Protein AF-A0AAW7IVV3-F1 (afdb_monomer)

Solvent-accessible surface area (backbon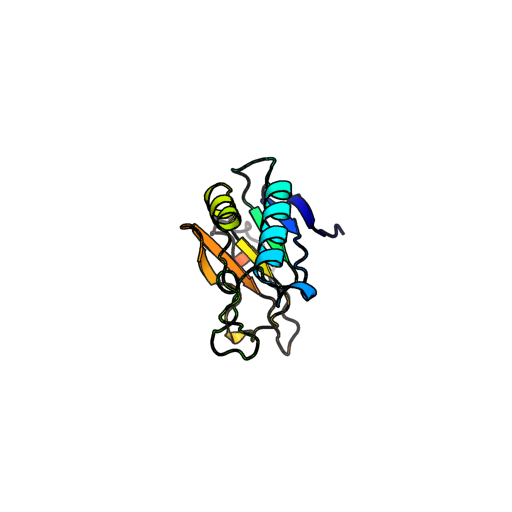e atoms only — not comparable to full-atom values): 9573 Å² total; per-residue (Å²): 138,87,83,53,73,71,36,64,49,74,56,97,75,31,34,40,33,19,42,74,62,64,70,90,30,67,90,40,57,68,61,43,47,51,51,52,35,54,53,50,51,65,65,47,72,84,55,45,75,48,42,24,36,42,35,27,51,48,59,87,26,54,80,60,43,83,72,50,86,85,40,93,86,50,59,89,80,48,52,87,78,53,64,68,45,42,50,48,48,57,66,27,36,55,44,32,40,39,24,35,81,68,52,39,56,58,89,75,54,74,60,47,79,34,82,55,59,93,35,76,26,41,32,33,48,37,60,42,60,104,55,96,75,82,83,75,70,73,82,77,52,79,89,69,79,72,74,73,77,77,79,79,77,82,81,86,129

Foldseek 3Di:
DDDADLEWDADPQAIEHEYEQDPVCQVVLVVRLVSVLVSLCVRQVPDQERQYEYEYADDQAPQQELDDPPDPPDDPVRHDDDVSVLVSVVRHNHAEYEYEDPQAAPVSDQWDWGQGSNDTHIHGYHHHDPDPDDDDCPVVDPPPDPPDPDDDDDDDD

Mean predicted aligned error: 10.11 Å

Organism: NCBI:txid1358

InterPro domains:
  IPR029052 Metallo-dependent phosphatase-like [SSF56300] (7-110)

Nearest PDB structures (foldseek):
  8ro2-assembly1_L1  TM=4.393E-01  e=4.502E-01  Homo sapiens
  5oq3-assembly1_A  TM=3.626E-01  e=2.867E+00  Clostridioides difficile

Secondary structure (DSSP, 8-state):
----SSEEEEETTEEEEEE---GGGTT-HHHHHHHHHHHHHHHHTT-SSS-EEEEESS-S-GGGS---TTSTT--TT-S---HHHHHHHHHS-EEEEEEEEEEEEGGG-S-EEEEETTEEEEEEEEEE-SS-----GGGGS-----PPPPP------

Radius of gyration: 18.1 Å; Cα contacts (8 Å, |Δi|>4): 243; chains: 1; bounding box: 34×60×49 Å

Structure (mmCIF, N/CA/C/O backbone):
data_AF-A0AAW7IVV3-F1
#
_entry.id   AF-A0AAW7IVV3-F1
#
loop_
_atom_site.group_PDB
_atom_site.id
_atom_site.type_symbol
_atom_site.label_atom_id
_atom_site.label_alt_id
_atom_site.label_comp_id
_atom_site.label_asym_id
_atom_site.label_entity_id
_atom_site.label_seq_id
_atom_site.pdbx_PDB_ins_code
_atom_site.Cartn_x
_atom_site.Cartn_y
_atom_site.Cartn_z
_atom_site.occupancy
_atom_site.B_iso_or_equiv
_atom_site.auth_seq_id
_atom_site.auth_comp_id
_atom_site.auth_asym_id
_atom_site.auth_atom_id
_atom_site.pdbx_PDB_model_num
ATOM 1 N N . MET A 1 1 ? -13.961 -18.011 1.990 1.00 60.16 1 MET A N 1
ATOM 2 C CA . MET A 1 1 ? -12.816 -17.259 1.427 1.00 60.16 1 MET A CA 1
ATOM 3 C C . MET A 1 1 ? -13.332 -15.911 0.943 1.00 60.16 1 MET A C 1
ATOM 5 O O . MET A 1 1 ? -14.248 -15.913 0.132 1.00 60.16 1 MET A O 1
ATOM 9 N N . LYS A 1 2 ? -12.825 -14.785 1.464 1.00 74.31 2 LYS A N 1
ATOM 10 C CA . LYS A 1 2 ? -13.2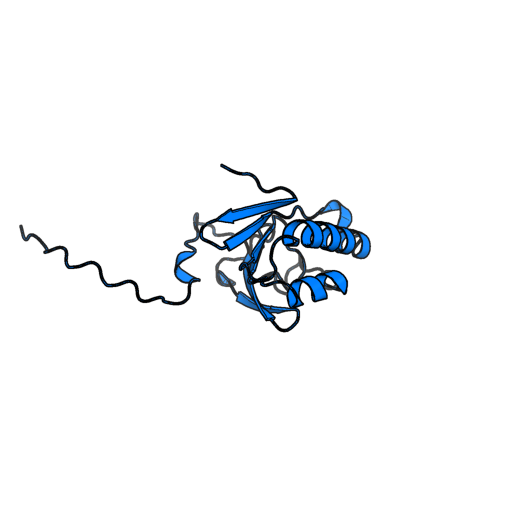13 -13.441 1.000 1.00 74.31 2 LYS A CA 1
ATOM 11 C C . LYS A 1 2 ? -12.124 -12.910 0.069 1.00 74.31 2 LYS A C 1
ATOM 13 O O . LYS A 1 2 ? -10.959 -12.893 0.4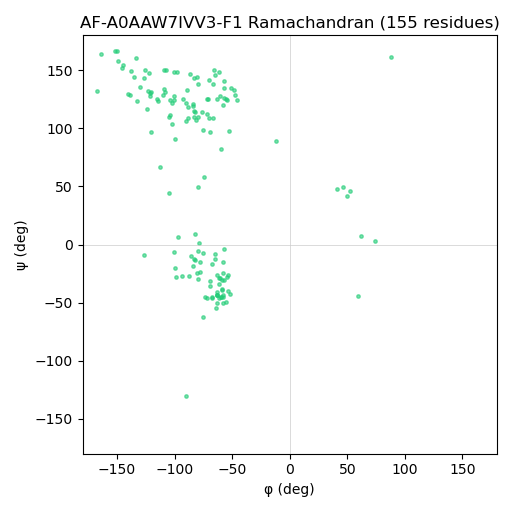53 1.00 74.31 2 LYS A O 1
ATOM 18 N N . ILE A 1 3 ? -12.495 -12.527 -1.148 1.00 77.06 3 ILE A N 1
ATOM 19 C CA . ILE A 1 3 ? -11.579 -11.917 -2.119 1.00 77.06 3 ILE A CA 1
ATOM 20 C C . ILE A 1 3 ? -11.677 -10.404 -1.940 1.00 77.06 3 ILE A C 1
ATOM 22 O O . ILE A 1 3 ? -12.775 -9.865 -1.996 1.00 77.06 3 ILE A O 1
ATOM 26 N N . LEU A 1 4 ? -10.551 -9.724 -1.720 1.00 82.38 4 LEU A N 1
ATOM 27 C CA . LEU A 1 4 ? -10.519 -8.268 -1.584 1.00 82.38 4 LEU A CA 1
ATOM 28 C C . LEU A 1 4 ? -10.011 -7.645 -2.890 1.00 82.38 4 LEU A C 1
ATOM 30 O O . LEU A 1 4 ? -8.814 -7.684 -3.172 1.00 82.38 4 LEU A O 1
ATOM 34 N N . ASN A 1 5 ? -10.920 -7.077 -3.683 1.00 89.12 5 ASN A N 1
ATOM 35 C CA . ASN A 1 5 ? -10.602 -6.340 -4.908 1.00 89.12 5 ASN A CA 1
ATOM 36 C C . ASN A 1 5 ? -11.127 -4.908 -4.784 1.00 89.12 5 ASN A C 1
ATOM 38 O O . ASN A 1 5 ? -12.308 -4.663 -5.011 1.00 89.12 5 ASN A O 1
ATOM 42 N N . ASN A 1 6 ? -10.249 -3.979 -4.401 1.00 93.69 6 ASN A N 1
ATOM 43 C CA . ASN A 1 6 ? -10.626 -2.626 -3.980 1.00 93.69 6 ASN A CA 1
ATOM 44 C C . ASN A 1 6 ? -11.700 -2.677 -2.882 1.00 93.69 6 ASN A C 1
ATOM 46 O O . ASN A 1 6 ? -12.707 -1.974 -2.920 1.00 93.69 6 ASN A O 1
ATOM 50 N N . GLU A 1 7 ? -11.479 -3.540 -1.894 1.00 94.88 7 GLU A N 1
ATOM 51 C CA . GLU A 1 7 ? -12.363 -3.740 -0.749 1.00 94.88 7 GLU A CA 1
ATOM 52 C C . GLU A 1 7 ? -11.563 -3.763 0.548 1.00 94.88 7 GLU A C 1
ATOM 54 O O . GLU A 1 7 ? -10.356 -4.014 0.558 1.00 94.88 7 GLU A O 1
ATOM 59 N N . SER A 1 8 ? -12.258 -3.534 1.659 1.00 94.88 8 SER A N 1
ATOM 60 C CA . SER A 1 8 ? -11.693 -3.637 2.997 1.00 94.88 8 SER A CA 1
ATOM 61 C C . SER A 1 8 ? -12.458 -4.635 3.854 1.00 94.88 8 SER A C 1
ATOM 63 O O . SER A 1 8 ? -13.680 -4.769 3.753 1.00 94.88 8 SER A O 1
ATOM 65 N N . VAL A 1 9 ? -11.747 -5.295 4.758 1.00 94.56 9 VAL A N 1
ATOM 66 C CA . VAL A 1 9 ? -12.336 -6.097 5.832 1.00 94.56 9 VAL A CA 1
ATOM 67 C C . VAL A 1 9 ? -11.610 -5.788 7.130 1.00 94.56 9 VAL A C 1
ATOM 69 O O . VAL A 1 9 ? -10.406 -5.545 7.116 1.00 94.56 9 VAL A O 1
ATOM 72 N N . ILE A 1 10 ? -12.339 -5.776 8.240 1.00 94.25 10 ILE A N 1
ATOM 73 C CA . ILE A 1 10 ? -11.742 -5.724 9.572 1.00 94.25 10 ILE A CA 1
ATOM 74 C C . ILE A 1 10 ? -11.771 -7.142 10.129 1.00 94.25 10 ILE A C 1
ATOM 76 O O . ILE A 1 10 ? -12.816 -7.792 10.105 1.00 94.25 10 ILE A O 1
ATOM 80 N N . TYR A 1 11 ? -10.623 -7.619 10.588 1.00 93.31 11 TYR A N 1
ATOM 81 C CA . TYR A 1 11 ? -10.464 -8.924 11.216 1.00 93.31 11 TYR A CA 1
ATOM 82 C C . TYR A 1 11 ? -9.519 -8.768 12.404 1.00 93.31 11 TYR A C 1
ATOM 84 O O . TYR A 1 11 ? -8.463 -8.160 12.247 1.00 93.31 11 TYR A O 1
ATOM 92 N N . GLU A 1 12 ? -9.922 -9.254 13.582 1.00 93.62 12 GLU A N 1
ATOM 93 C CA . GLU A 1 12 ? -9.137 -9.143 14.827 1.00 93.62 12 GLU A CA 1
ATOM 94 C C . GLU A 1 12 ? -8.651 -7.703 15.104 1.00 93.62 12 GLU A C 1
ATOM 96 O O . GLU A 1 12 ? -7.500 -7.453 15.449 1.00 93.62 12 GLU A O 1
ATOM 101 N N . GLY A 1 13 ? -9.520 -6.712 14.864 1.00 93.38 13 GLY A N 1
ATOM 102 C CA . GLY A 1 13 ? -9.203 -5.294 15.079 1.00 93.38 13 GLY A CA 1
ATOM 103 C C . GLY A 1 13 ? -8.263 -4.658 14.044 1.00 93.38 13 GLY A C 1
ATOM 104 O O . GLY A 1 13 ? -7.960 -3.473 14.164 1.00 93.38 13 GLY A O 1
ATOM 105 N N . VAL A 1 14 ? -7.839 -5.386 13.005 1.00 95.56 14 VAL A N 1
ATOM 106 C CA . VAL A 1 14 ? -6.982 -4.878 11.921 1.00 95.56 14 VAL A CA 1
ATOM 107 C C . VAL A 1 14 ? -7.788 -4.737 10.633 1.00 95.56 14 VAL A C 1
ATOM 109 O O . VAL A 1 14 ? -8.481 -5.661 10.204 1.00 95.56 14 VAL A O 1
ATOM 112 N N . ARG A 1 15 ? -7.683 -3.580 9.974 1.00 96.25 15 ARG A N 1
ATOM 113 C CA . ARG A 1 15 ? -8.249 -3.355 8.641 1.00 96.25 15 ARG A CA 1
ATOM 114 C C . ARG A 1 15 ? -7.281 -3.865 7.579 1.00 96.25 15 ARG A C 1
ATOM 116 O O . ARG A 1 15 ? -6.179 -3.349 7.429 1.00 96.25 15 ARG A O 1
ATOM 123 N N . TYR A 1 16 ? -7.732 -4.802 6.763 1.00 95.88 16 TYR A N 1
ATOM 124 C CA . TYR A 1 16 ? 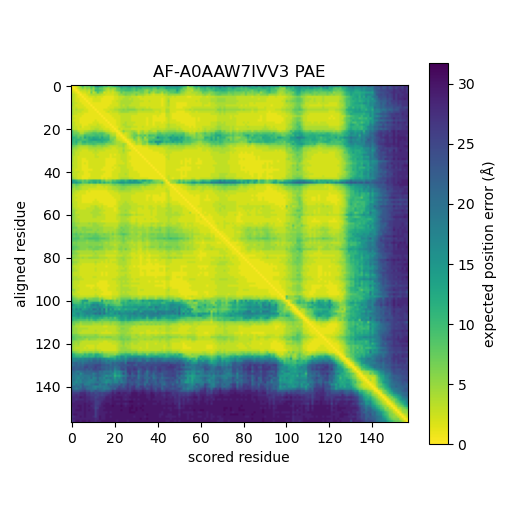-7.034 -5.235 5.559 1.00 95.88 16 TYR A CA 1
ATOM 125 C C . TYR A 1 16 ? -7.697 -4.598 4.347 1.00 95.88 16 TYR A C 1
ATOM 127 O O . TYR A 1 16 ? -8.892 -4.789 4.123 1.00 95.88 16 TYR A O 1
ATOM 135 N N . ILE A 1 17 ? -6.926 -3.839 3.573 1.00 96.94 17 ILE A N 1
ATOM 136 C CA . ILE A 1 17 ? -7.374 -3.230 2.319 1.00 96.94 17 ILE A CA 1
ATOM 137 C C . ILE A 1 17 ? -6.776 -4.027 1.168 1.00 96.94 17 ILE A C 1
ATOM 139 O O . ILE A 1 17 ? -5.570 -3.965 0.958 1.00 96.94 17 ILE A O 1
ATOM 143 N N . GLY A 1 18 ? -7.600 -4.746 0.409 1.00 95.56 18 GLY A N 1
ATOM 144 C CA . GLY A 1 18 ? -7.169 -5.333 -0.857 1.00 95.56 18 GLY A CA 1
ATOM 145 C C . GLY A 1 18 ? -7.241 -4.292 -1.961 1.00 95.56 18 GLY A C 1
ATOM 146 O O . GLY A 1 18 ? -8.336 -3.854 -2.307 1.00 95.56 18 GLY A O 1
ATOM 147 N N . LEU A 1 19 ? -6.096 -3.896 -2.509 1.00 94.50 19 LEU A N 1
ATOM 148 C CA . LEU A 1 19 ? -5.989 -2.881 -3.551 1.00 94.50 19 LEU A CA 1
ATOM 149 C C . LEU A 1 19 ? -5.479 -3.500 -4.856 1.00 94.50 19 LEU A C 1
ATOM 151 O O . LEU A 1 19 ? -4.388 -4.077 -4.916 1.00 94.50 19 LEU A O 1
ATOM 155 N N . THR A 1 20 ? -6.253 -3.338 -5.924 1.00 91.06 20 THR A N 1
ATOM 156 C CA . THR A 1 20 ? -5.884 -3.811 -7.259 1.00 91.06 20 THR A CA 1
ATOM 157 C C . THR A 1 20 ? -5.096 -2.732 -7.972 1.00 91.06 20 THR A C 1
ATOM 159 O O . THR A 1 20 ? -5.652 -1.720 -8.378 1.00 91.06 20 THR A O 1
ATOM 162 N N . ILE A 1 21 ? -3.794 -2.947 -8.146 1.00 88.69 21 ILE A N 1
ATOM 163 C CA . ILE A 1 21 ? -2.905 -2.013 -8.842 1.00 88.69 21 ILE A CA 1
ATOM 164 C C . ILE A 1 21 ? -3.005 -2.246 -10.359 1.00 88.69 21 ILE A C 1
ATOM 166 O O . ILE A 1 21 ? -2.600 -3.314 -10.830 1.00 88.69 21 ILE A O 1
ATOM 170 N N . PRO A 1 22 ? -3.503 -1.279 -11.156 1.00 81.31 22 PRO A N 1
ATOM 171 C CA . PRO A 1 22 ? -3.611 -1.437 -12.603 1.00 81.31 22 PRO A CA 1
ATOM 172 C C . PRO A 1 22 ? -2.225 -1.447 -13.264 1.00 81.31 22 PRO A C 1
ATOM 174 O O . PRO A 1 22 ? -1.658 -0.401 -13.579 1.00 81.31 22 PRO A O 1
ATOM 177 N N . VAL A 1 23 ? -1.678 -2.639 -13.522 1.00 71.62 23 VAL A N 1
ATOM 178 C CA . VAL A 1 23 ? -0.347 -2.806 -14.145 1.00 71.62 23 VAL A CA 1
ATOM 179 C C . VAL A 1 23 ? -0.276 -2.137 -15.528 1.00 71.62 23 VAL A C 1
ATOM 181 O O . VAL A 1 23 ? 0.756 -1.587 -15.910 1.00 71.62 23 VAL A O 1
ATOM 184 N N . ALA A 1 24 ? -1.402 -2.082 -16.248 1.00 70.12 24 ALA A N 1
ATOM 185 C CA . ALA A 1 24 ? -1.525 -1.370 -17.522 1.00 70.12 24 ALA A CA 1
ATOM 186 C C . ALA A 1 24 ? -1.175 0.131 -17.423 1.00 70.12 24 ALA A C 1
ATOM 188 O O . ALA A 1 24 ? -0.767 0.742 -18.412 1.00 70.12 24 ALA A O 1
ATOM 189 N N . LEU A 1 25 ? -1.289 0.727 -16.231 1.00 67.00 25 LEU A N 1
ATOM 190 C CA . LEU A 1 25 ? -0.999 2.137 -15.975 1.00 67.00 25 LEU A CA 1
ATOM 191 C C . LEU A 1 25 ? 0.409 2.378 -15.414 1.00 67.00 25 LEU A C 1
ATOM 193 O O . LEU A 1 25 ? 0.741 3.517 -15.108 1.00 67.00 25 LEU A O 1
ATOM 197 N N . VAL A 1 26 ? 1.286 1.372 -15.325 1.00 67.69 26 VAL A N 1
ATOM 198 C CA . VAL A 1 26 ? 2.650 1.555 -14.776 1.00 67.69 26 VAL A CA 1
ATOM 199 C C . VAL A 1 26 ? 3.474 2.571 -15.584 1.00 67.69 26 VAL A C 1
ATOM 201 O O . VAL A 1 26 ? 4.302 3.286 -15.022 1.00 67.69 26 VAL A O 1
ATOM 204 N N . LYS A 1 27 ? 3.202 2.710 -16.891 1.00 71.81 27 LYS A N 1
ATOM 205 C CA . LYS A 1 27 ? 3.802 3.755 -17.748 1.00 71.81 27 LYS A CA 1
ATOM 206 C C . LYS A 1 27 ? 3.160 5.142 -17.562 1.00 71.81 27 LYS A C 1
ATOM 208 O O . LYS A 1 27 ? 3.736 6.142 -17.975 1.00 71.81 27 LYS A O 1
ATOM 213 N N . ARG A 1 28 ? 1.985 5.205 -16.932 1.00 81.62 28 ARG A N 1
ATOM 214 C CA . ARG A 1 28 ? 1.158 6.391 -16.659 1.00 81.62 28 ARG A CA 1
ATOM 215 C C . ARG A 1 28 ? 1.121 6.658 -15.151 1.00 81.62 28 ARG A C 1
ATOM 217 O O . ARG A 1 28 ? 0.116 6.477 -14.466 1.00 81.62 28 ARG A O 1
ATOM 224 N N . LYS A 1 29 ? 2.289 7.029 -14.616 1.00 84.50 29 LYS A N 1
ATOM 225 C CA . LYS A 1 29 ? 2.543 7.148 -13.170 1.00 84.50 29 LYS A CA 1
ATOM 226 C C . LYS A 1 29 ? 1.509 8.018 -12.448 1.00 84.50 29 LYS A C 1
ATOM 228 O O . LYS A 1 29 ? 1.095 7.674 -11.343 1.00 84.50 29 LYS A O 1
ATOM 233 N N . LYS A 1 30 ? 1.130 9.156 -13.035 1.00 88.88 30 LYS A N 1
ATOM 234 C CA . LYS A 1 30 ? 0.221 10.120 -12.401 1.00 88.88 30 LYS A CA 1
ATOM 235 C C . LYS A 1 30 ? -1.179 9.527 -12.262 1.00 88.88 30 LYS A C 1
ATOM 237 O O . LYS A 1 30 ? -1.761 9.581 -11.188 1.00 88.88 30 LYS A O 1
ATOM 242 N N . GLU A 1 31 ? -1.678 8.912 -13.324 1.00 90.62 31 GLU A N 1
ATOM 243 C CA . GLU A 1 31 ? -2.984 8.265 -13.394 1.00 90.62 31 GLU A CA 1
ATOM 244 C C . GLU A 1 31 ? -3.071 7.094 -12.414 1.00 90.62 31 GLU A C 1
ATOM 246 O O . GLU A 1 31 ? -4.044 6.979 -11.672 1.00 90.62 31 GLU A O 1
ATOM 251 N N . LEU A 1 32 ? -2.019 6.276 -12.352 1.00 91.25 32 LEU A N 1
ATOM 252 C CA . LEU A 1 32 ? -1.926 5.172 -11.403 1.00 91.25 32 LEU A CA 1
ATOM 253 C C . LEU A 1 32 ? -1.964 5.660 -9.948 1.00 91.25 32 LEU A C 1
ATOM 255 O O . LEU A 1 32 ? -2.707 5.122 -9.132 1.00 91.25 32 LEU A O 1
ATOM 259 N N . GLN A 1 33 ? -1.197 6.699 -9.612 1.00 94.50 33 GLN A N 1
ATOM 260 C CA . GLN A 1 33 ? -1.205 7.240 -8.252 1.00 94.50 33 GLN A CA 1
ATOM 261 C C . GLN A 1 33 ? -2.520 7.944 -7.910 1.00 94.50 33 GLN A C 1
ATOM 263 O O . GLN A 1 33 ? -2.995 7.809 -6.786 1.00 94.50 33 GLN A O 1
ATOM 268 N N . ASN A 1 34 ? -3.150 8.624 -8.869 1.00 95.12 34 ASN A N 1
ATOM 269 C CA . ASN A 1 34 ? -4.487 9.183 -8.677 1.00 95.12 34 ASN A CA 1
ATOM 270 C C . ASN A 1 34 ? -5.504 8.078 -8.357 1.00 95.12 34 ASN A C 1
ATOM 272 O O . ASN A 1 34 ? -6.271 8.218 -7.409 1.00 95.12 34 ASN A O 1
ATOM 276 N N . PHE A 1 35 ? -5.473 6.968 -9.102 1.00 94.00 35 PHE A N 1
ATOM 277 C CA . PHE A 1 35 ? -6.322 5.806 -8.836 1.00 94.00 35 PHE A CA 1
ATOM 278 C C . PHE A 1 35 ? -6.100 5.262 -7.417 1.00 94.00 35 PHE A C 1
ATOM 280 O O . PHE A 1 35 ? -7.051 5.137 -6.648 1.00 94.00 35 PHE A O 1
ATOM 287 N N . ILE A 1 36 ? -4.839 5.026 -7.034 1.00 95.69 36 ILE A N 1
ATOM 288 C CA . ILE A 1 36 ? -4.488 4.545 -5.689 1.00 95.69 36 ILE A CA 1
ATOM 289 C C . ILE A 1 36 ? -4.998 5.509 -4.610 1.00 95.69 36 ILE A C 1
ATOM 291 O O . ILE A 1 36 ? -5.547 5.065 -3.605 1.00 95.69 36 ILE A O 1
ATOM 295 N N . ALA A 1 37 ? -4.840 6.821 -4.806 1.00 96.38 37 ALA A N 1
ATOM 296 C CA . ALA A 1 37 ? -5.282 7.828 -3.846 1.00 96.38 37 ALA A CA 1
ATOM 297 C C . ALA A 1 37 ? -6.806 7.825 -3.655 1.00 96.38 37 ALA A C 1
ATOM 299 O O . ALA A 1 37 ? -7.277 7.908 -2.520 1.00 96.38 37 ALA A O 1
ATOM 300 N N . ILE A 1 38 ? -7.565 7.722 -4.750 1.00 95.94 38 ILE A N 1
ATOM 301 C CA . ILE A 1 38 ? -9.033 7.679 -4.725 1.00 95.94 38 ILE A CA 1
ATOM 302 C C . ILE A 1 38 ? -9.511 6.431 -3.979 1.00 95.94 38 ILE A C 1
ATOM 304 O O . ILE A 1 38 ? -10.308 6.545 -3.044 1.00 95.94 38 ILE A O 1
ATOM 308 N N . GLU A 1 39 ? -8.984 5.259 -4.338 1.00 96.56 39 GLU A N 1
ATOM 309 C CA . GLU A 1 39 ? -9.404 3.998 -3.723 1.00 96.56 39 GLU A CA 1
ATOM 310 C C . GLU A 1 39 ? -8.991 3.901 -2.255 1.00 96.56 39 GLU A C 1
ATOM 312 O O . GLU A 1 39 ? -9.822 3.570 -1.410 1.00 96.56 39 GLU A O 1
ATOM 317 N N . LEU A 1 40 ? -7.748 4.260 -1.910 1.00 96.69 40 LEU A N 1
ATOM 318 C CA . LEU A 1 40 ? -7.319 4.271 -0.509 1.00 96.69 40 LEU A CA 1
ATOM 319 C C . LEU A 1 40 ? -8.177 5.221 0.324 1.00 96.69 40 LEU A C 1
ATOM 321 O O . LEU A 1 40 ? -8.634 4.831 1.395 1.00 96.69 40 LEU A O 1
ATOM 325 N N . LYS A 1 41 ? -8.452 6.436 -0.168 1.00 96.50 41 LYS A N 1
ATOM 326 C CA . LYS A 1 41 ? -9.306 7.392 0.549 1.00 96.50 41 LYS A CA 1
ATOM 327 C C . LYS A 1 41 ? -10.694 6.810 0.816 1.00 96.50 41 LYS A C 1
ATOM 329 O O . LYS A 1 41 ? -11.191 6.935 1.932 1.00 96.50 41 LYS A O 1
ATOM 334 N N . ARG A 1 42 ? -11.306 6.166 -0.184 1.00 96.00 42 ARG A N 1
ATOM 335 C CA . ARG A 1 42 ? -12.626 5.532 -0.054 1.00 96.00 42 ARG A CA 1
ATOM 336 C C . ARG A 1 42 ? -12.613 4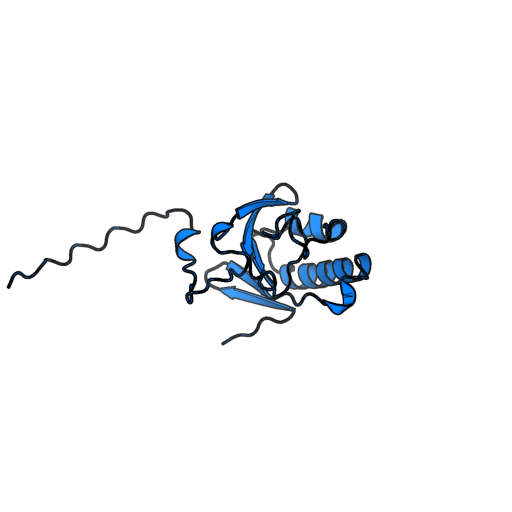.393 0.969 1.00 96.00 42 ARG A C 1
ATOM 338 O O . ARG A 1 42 ? -13.528 4.296 1.779 1.00 96.00 42 ARG A O 1
ATOM 345 N N . LEU A 1 43 ? -11.579 3.555 0.945 1.00 95.88 43 LEU A N 1
ATOM 346 C CA . LEU A 1 43 ? -11.468 2.352 1.780 1.00 95.88 43 LEU A CA 1
ATOM 347 C C . LEU A 1 43 ? -11.057 2.649 3.230 1.00 95.88 43 LEU A C 1
ATOM 349 O O . LEU A 1 43 ? -11.359 1.874 4.134 1.00 95.88 43 LEU A O 1
ATOM 353 N N . LEU A 1 44 ? -10.394 3.780 3.467 1.00 95.12 44 LEU A N 1
ATOM 354 C CA . LEU A 1 44 ? -9.979 4.226 4.798 1.00 95.12 44 LEU A CA 1
ATOM 355 C C . LEU A 1 44 ? -11.078 4.982 5.565 1.00 95.12 44 LEU A C 1
ATOM 357 O O . LEU A 1 44 ? -10.990 5.087 6.787 1.00 95.12 44 LEU A O 1
ATOM 361 N N . ALA A 1 45 ? -12.102 5.489 4.868 1.00 76.62 45 ALA A N 1
ATOM 362 C CA . ALA A 1 45 ? -13.019 6.557 5.292 1.00 76.62 45 ALA A CA 1
ATOM 363 C C . ALA A 1 45 ? -13.805 6.354 6.607 1.00 76.62 45 ALA A C 1
ATOM 365 O O . ALA A 1 45 ? -14.524 7.259 7.018 1.00 76.62 45 ALA A O 1
ATOM 366 N N . GLN A 1 46 ? -13.693 5.202 7.266 1.00 74.50 46 GLN A N 1
ATOM 367 C CA . GLN A 1 46 ? -14.524 4.845 8.416 1.00 74.50 46 GLN A CA 1
ATOM 368 C C . GLN A 1 46 ? -13.853 5.076 9.774 1.00 74.50 46 GLN A C 1
ATOM 370 O O . GLN A 1 46 ? -14.553 5.314 10.748 1.00 74.50 46 GLN A O 1
ATOM 375 N N . ASP A 1 47 ? -12.520 5.018 9.856 1.00 90.06 47 ASP A N 1
ATOM 376 C CA . ASP A 1 47 ? -11.793 5.219 11.119 1.00 90.06 47 ASP A CA 1
ATOM 377 C C . ASP A 1 47 ? -10.296 5.400 10.839 1.00 90.06 47 ASP A C 1
ATOM 379 O O . ASP A 1 47 ? -9.710 4.607 10.090 1.00 90.06 47 ASP A O 1
ATOM 383 N N . LYS A 1 48 ? -9.692 6.432 11.435 1.00 95.06 48 LYS A N 1
ATOM 384 C CA . LYS A 1 48 ? -8.261 6.744 11.331 1.00 95.06 48 LYS A CA 1
ATOM 385 C C . LYS A 1 48 ? -7.390 5.905 12.261 1.00 95.06 48 LYS A C 1
ATOM 387 O O . LYS A 1 48 ? -6.209 5.739 11.963 1.00 95.06 48 LYS A O 1
ATOM 392 N N . GLN A 1 49 ? -7.939 5.395 13.360 1.00 95.69 49 GLN A N 1
ATOM 393 C CA . GLN A 1 49 ? -7.171 4.730 14.412 1.00 95.69 49 GLN A CA 1
ATOM 394 C C . GLN A 1 49 ? -6.972 3.237 14.159 1.00 95.69 49 GLN A C 1
ATOM 396 O O . GLN A 1 49 ? -5.964 2.685 14.601 1.00 95.69 49 GLN A O 1
ATOM 401 N N . ILE A 1 50 ? -7.881 2.593 13.417 1.00 96.75 50 ILE A N 1
ATOM 402 C CA . ILE A 1 50 ? -7.791 1.157 13.130 1.00 96.75 50 ILE A CA 1
ATOM 403 C C . ILE A 1 50 ? -6.462 0.847 12.420 1.00 96.75 50 ILE A C 1
ATOM 405 O O . ILE A 1 50 ? -6.230 1.368 11.318 1.00 96.75 50 ILE A O 1
ATOM 409 N N . PRO A 1 51 ? -5.605 -0.017 13.003 1.00 96.94 51 PRO A N 1
ATOM 410 C CA . PRO A 1 51 ? -4.390 -0.472 12.348 1.00 96.94 51 PRO A CA 1
ATOM 411 C C . PRO A 1 51 ? -4.724 -1.061 10.980 1.00 96.94 51 PRO A C 1
ATOM 413 O O . PRO A 1 51 ? -5.577 -1.938 10.860 1.00 96.94 51 PRO A O 1
ATOM 416 N N . THR A 1 52 ? -4.092 -0.542 9.935 1.00 97.44 52 THR A N 1
ATOM 417 C CA . THR A 1 52 ? -4.439 -0.849 8.550 1.00 97.44 52 THR A CA 1
ATOM 418 C C . THR A 1 52 ? -3.253 -1.452 7.804 1.00 97.44 52 THR A C 1
ATOM 420 O O . THR A 1 52 ? -2.156 -0.893 7.799 1.00 97.44 52 THR A O 1
ATOM 423 N N . VAL A 1 53 ? -3.489 -2.569 7.120 1.00 96.94 53 VAL A N 1
ATOM 424 C CA . VAL A 1 53 ? -2.531 -3.232 6.231 1.00 96.94 53 VAL A CA 1
ATOM 425 C C . VAL A 1 53 ? -3.058 -3.181 4.802 1.00 96.94 53 VAL A C 1
ATOM 427 O O . VAL A 1 53 ? -4.172 -3.629 4.523 1.00 96.94 53 VAL A O 1
ATOM 430 N N . VAL A 1 54 ? -2.254 -2.650 3.881 1.00 96.94 54 VAL A N 1
ATOM 431 C CA . VAL A 1 54 ? -2.593 -2.648 2.451 1.00 96.94 54 VAL A CA 1
ATOM 432 C C . VAL A 1 54 ? -2.055 -3.918 1.803 1.00 96.94 54 VAL A C 1
ATOM 434 O O . VAL A 1 54 ? -0.855 -4.179 1.819 1.00 96.94 54 VAL A O 1
ATOM 437 N N . VAL A 1 55 ? -2.942 -4.703 1.210 1.00 94.81 55 VAL A N 1
ATOM 438 C CA . VAL A 1 55 ? -2.647 -5.957 0.519 1.00 94.81 55 VAL A CA 1
ATOM 439 C C . VAL A 1 55 ? -2.849 -5.745 -0.976 1.00 94.81 55 VAL A C 1
ATOM 441 O O . VAL A 1 55 ? -3.884 -5.248 -1.407 1.00 94.81 55 VAL A O 1
ATOM 444 N N . SER A 1 56 ? -1.865 -6.102 -1.793 1.00 92.06 56 SER A N 1
ATOM 445 C CA . SER A 1 56 ? -1.934 -5.920 -3.250 1.00 92.06 56 SER A CA 1
ATOM 446 C C . SER A 1 56 ? -1.144 -7.006 -3.971 1.00 92.06 56 SER A C 1
ATOM 448 O O . SER A 1 56 ? -0.254 -7.618 -3.392 1.00 92.06 56 SER A O 1
ATOM 450 N N . HIS A 1 57 ? -1.443 -7.284 -5.240 1.00 87.81 57 HIS A N 1
ATOM 451 C CA . HIS A 1 57 ? -0.578 -8.189 -6.002 1.00 87.81 57 HIS A CA 1
ATOM 452 C C . HIS A 1 57 ? 0.722 -7.482 -6.405 1.00 87.81 57 HIS A C 1
ATOM 454 O O . HIS A 1 57 ? 1.798 -7.880 -5.968 1.00 87.81 57 HIS A O 1
ATOM 460 N N . ALA A 1 58 ? 0.625 -6.415 -7.201 1.00 86.56 58 ALA A N 1
ATOM 461 C CA . ALA A 1 58 ? 1.769 -5.573 -7.531 1.00 86.56 58 ALA A CA 1
ATOM 462 C C . ALA A 1 58 ? 2.008 -4.536 -6.420 1.00 86.56 58 ALA A C 1
ATOM 464 O O . ALA A 1 58 ? 1.040 -4.017 -5.870 1.00 86.56 58 ALA A O 1
ATOM 465 N N . PRO A 1 59 ? 3.266 -4.205 -6.090 1.00 88.69 59 PRO A N 1
ATOM 466 C CA . PRO A 1 59 ? 3.553 -3.216 -5.062 1.00 88.69 59 PRO A CA 1
ATOM 467 C C . PRO A 1 59 ? 3.091 -1.813 -5.446 1.00 88.69 59 PRO A C 1
ATOM 469 O O . PRO A 1 59 ? 3.103 -1.415 -6.615 1.00 88.69 59 PRO A O 1
ATOM 472 N N . LEU A 1 60 ? 2.744 -1.041 -4.415 1.00 90.56 60 LEU A N 1
ATOM 473 C CA . LEU A 1 60 ? 2.267 0.328 -4.563 1.00 90.56 60 LEU A CA 1
ATOM 474 C C . LEU A 1 60 ? 3.361 1.224 -5.147 1.00 90.56 60 LEU A C 1
ATOM 476 O O . LEU A 1 60 ? 3.140 1.856 -6.171 1.00 90.56 60 LEU A O 1
ATOM 480 N N . PHE A 1 61 ? 4.539 1.254 -4.512 1.00 91.31 61 PHE A N 1
ATOM 481 C CA . PHE A 1 61 ? 5.693 2.072 -4.906 1.00 91.31 61 PHE A CA 1
ATOM 482 C C . PHE A 1 61 ? 6.996 1.377 -4.504 1.00 91.31 61 PHE A C 1
ATOM 484 O O . PHE A 1 61 ? 6.993 0.477 -3.662 1.00 91.31 61 PHE A O 1
ATOM 491 N N . ASN A 1 62 ? 8.128 1.841 -5.032 1.00 90.38 62 ASN A N 1
ATOM 492 C CA . ASN A 1 62 ? 9.442 1.318 -4.654 1.00 90.38 62 ASN A CA 1
ATOM 493 C C . ASN A 1 62 ? 9.737 1.454 -3.155 1.00 90.38 62 ASN A C 1
ATOM 495 O O . ASN A 1 62 ? 10.347 0.555 -2.574 1.00 90.38 62 ASN A O 1
ATOM 499 N N . GLU A 1 63 ? 9.317 2.560 -2.536 1.00 93.38 63 GLU A N 1
ATOM 500 C CA . GLU A 1 63 ? 9.505 2.836 -1.107 1.00 93.38 63 GLU A CA 1
ATOM 501 C C . GLU A 1 63 ? 8.811 1.787 -0.231 1.00 93.38 63 GLU A C 1
ATOM 503 O O . GLU A 1 63 ? 9.344 1.397 0.805 1.00 93.38 63 GLU A O 1
ATOM 508 N N . LEU A 1 64 ? 7.667 1.282 -0.697 1.00 92.94 64 LEU A N 1
ATOM 509 C CA . LEU A 1 64 ? 6.862 0.244 -0.059 1.00 92.94 64 LEU A CA 1
ATOM 510 C C . LEU A 1 64 ? 7.035 -1.092 -0.788 1.00 92.94 64 LEU A C 1
ATOM 512 O O . LEU A 1 64 ? 6.062 -1.758 -1.110 1.00 92.94 64 LEU A O 1
ATOM 516 N N . SER A 1 65 ? 8.270 -1.458 -1.129 1.00 88.75 65 SER A N 1
ATOM 517 C CA . SER A 1 65 ? 8.579 -2.759 -1.729 1.00 88.75 65 SER A CA 1
ATOM 518 C C . SER A 1 65 ? 9.939 -3.252 -1.260 1.00 88.75 65 SER A C 1
ATOM 520 O O . SER A 1 65 ? 10.826 -2.446 -0.985 1.00 88.75 65 SER A O 1
ATOM 522 N N . MET A 1 66 ? 10.156 -4.564 -1.213 1.00 87.75 66 MET A N 1
ATOM 523 C CA . MET A 1 66 ? 11.468 -5.160 -0.911 1.00 87.75 66 MET A CA 1
ATOM 524 C C . MET A 1 66 ? 12.401 -5.238 -2.131 1.00 87.75 66 MET A C 1
ATOM 526 O O . MET A 1 66 ? 13.452 -5.868 -2.063 1.00 87.75 66 MET A O 1
ATOM 530 N N . LEU A 1 67 ? 12.039 -4.611 -3.255 1.00 83.00 67 LEU A N 1
ATOM 531 C CA . LEU A 1 67 ? 12.813 -4.713 -4.486 1.00 83.00 67 LEU A CA 1
ATOM 532 C C . LEU A 1 67 ? 14.141 -3.956 -4.368 1.00 83.00 67 LEU A C 1
ATOM 534 O O . LEU A 1 67 ? 14.172 -2.761 -4.070 1.00 83.00 67 LEU A O 1
ATOM 538 N N . SER A 1 68 ? 15.245 -4.651 -4.637 1.00 83.81 68 SER A N 1
ATOM 539 C CA . SER A 1 68 ? 16.571 -4.034 -4.678 1.00 83.81 68 SER A CA 1
ATOM 540 C C . SER A 1 68 ? 16.679 -3.053 -5.853 1.00 83.81 68 SER A C 1
ATOM 542 O O . SER A 1 68 ? 16.300 -3.421 -6.966 1.00 83.81 68 SER A O 1
ATOM 544 N N . PRO A 1 69 ? 17.295 -1.867 -5.673 1.00 86.00 69 PRO A N 1
ATOM 545 C CA . PRO A 1 69 ? 17.623 -0.960 -6.776 1.00 86.00 69 PRO A CA 1
ATOM 546 C C . PRO A 1 69 ? 18.516 -1.567 -7.870 1.00 86.00 69 PRO A C 1
ATOM 548 O O . PRO A 1 69 ? 18.631 -0.984 -8.944 1.00 86.00 69 PRO A O 1
ATOM 551 N N . LYS A 1 70 ? 19.165 -2.710 -7.596 1.00 85.94 70 LYS A N 1
ATOM 552 C CA . LYS A 1 70 ? 19.970 -3.473 -8.565 1.00 85.94 70 LYS A CA 1
ATOM 553 C C . LYS A 1 70 ? 19.139 -4.451 -9.412 1.00 85.94 70 LYS A C 1
ATOM 555 O O . LYS A 1 70 ? 19.678 -5.040 -10.340 1.00 85.94 70 LYS A O 1
ATOM 560 N N . SER A 1 71 ? 17.864 -4.667 -9.079 1.00 82.12 71 SER A N 1
ATOM 561 C CA . SER A 1 71 ? 16.982 -5.571 -9.824 1.00 82.12 71 SER A CA 1
ATOM 562 C C . SER A 1 71 ? 16.634 -4.999 -11.199 1.00 82.12 71 SER A C 1
ATOM 564 O O . SER A 1 71 ? 16.362 -3.806 -11.322 1.00 82.12 71 SER A O 1
ATOM 566 N N . SER A 1 72 ? 16.563 -5.855 -12.220 1.00 80.31 72 SER A N 1
ATOM 567 C CA . SER A 1 72 ? 16.090 -5.483 -13.562 1.00 80.31 72 SER A CA 1
ATOM 568 C C . SER A 1 72 ? 14.629 -5.025 -13.569 1.00 80.31 72 SER A C 1
ATOM 570 O O . SER A 1 72 ? 14.247 -4.202 -14.397 1.00 80.31 72 SER A O 1
ATOM 572 N N . SER A 1 73 ? 13.825 -5.494 -12.611 1.00 78.56 73 SER A N 1
ATOM 573 C CA . SER A 1 73 ? 12.430 -5.071 -12.439 1.00 78.56 73 SER A CA 1
ATOM 574 C C . SER A 1 73 ? 12.295 -3.724 -11.713 1.00 78.56 73 SER A C 1
ATOM 576 O O . SER A 1 73 ? 11.183 -3.218 -11.566 1.00 78.56 73 SER A O 1
ATOM 578 N N . TYR A 1 74 ? 13.393 -3.132 -11.220 1.00 82.75 74 TYR A N 1
ATOM 579 C CA . TYR A 1 74 ? 13.345 -1.888 -10.451 1.00 82.75 74 TYR A CA 1
ATOM 580 C C . TYR A 1 74 ? 13.246 -0.666 -11.367 1.00 82.75 74 TYR A C 1
ATOM 582 O O . TYR A 1 74 ? 14.222 -0.222 -11.974 1.00 82.75 74 TYR A O 1
ATOM 590 N N . ASN A 1 75 ? 12.069 -0.045 -11.410 1.00 84.00 75 ASN A N 1
ATOM 591 C CA . ASN A 1 75 ? 11.877 1.217 -12.115 1.00 84.00 75 ASN A CA 1
ATOM 592 C C . ASN A 1 75 ? 12.134 2.405 -11.178 1.00 84.00 75 ASN A C 1
ATOM 594 O O . ASN A 1 75 ? 11.274 2.750 -10.373 1.00 84.00 75 ASN A O 1
ATOM 598 N N . LYS A 1 76 ? 13.263 3.109 -11.333 1.00 86.19 76 LYS A N 1
ATOM 599 C CA . LYS A 1 76 ? 13.638 4.277 -10.499 1.00 86.19 76 LYS A CA 1
ATOM 600 C C . LYS A 1 76 ? 12.576 5.383 -10.432 1.00 86.19 76 LYS A C 1
ATOM 602 O O . LYS A 1 76 ? 12.542 6.121 -9.447 1.00 86.19 76 LYS A O 1
ATOM 607 N N . SER A 1 77 ? 11.721 5.507 -11.450 1.00 85.12 77 SER A N 1
ATOM 608 C CA . SER A 1 77 ? 10.661 6.522 -11.491 1.00 85.12 77 SER A CA 1
ATOM 609 C C . SER A 1 77 ? 9.396 6.122 -10.722 1.00 85.12 77 SER A C 1
ATOM 611 O O . SER A 1 77 ? 8.581 6.998 -10.414 1.00 85.12 77 SER A O 1
ATOM 613 N N . TYR A 1 78 ? 9.251 4.847 -10.338 1.00 87.31 78 TYR A N 1
ATOM 614 C CA . TYR A 1 78 ? 8.095 4.287 -9.625 1.00 87.31 78 TYR A CA 1
ATOM 615 C C . TYR A 1 78 ? 8.111 4.589 -8.113 1.00 87.31 78 TYR A C 1
ATOM 617 O O . TYR A 1 78 ? 7.980 3.720 -7.257 1.00 87.31 78 TYR A O 1
ATOM 625 N N . LYS A 1 79 ? 8.317 5.868 -7.797 1.00 91.56 79 LYS A N 1
ATOM 626 C CA . LYS A 1 79 ? 8.297 6.446 -6.449 1.00 91.56 79 LYS A CA 1
ATOM 627 C C . LYS A 1 79 ? 6.975 7.142 -6.161 1.00 91.56 79 LYS A C 1
ATOM 629 O O . LYS A 1 79 ? 6.400 7.727 -7.090 1.00 91.56 79 LYS A O 1
ATOM 634 N N . CYS A 1 80 ? 6.522 7.159 -4.913 1.00 94.31 80 CYS A N 1
ATOM 635 C CA . CYS A 1 80 ? 5.347 7.949 -4.541 1.00 94.31 80 CYS A CA 1
ATOM 636 C C . CYS A 1 80 ? 5.634 9.446 -4.752 1.00 94.31 80 CYS A C 1
ATOM 638 O O . CYS A 1 80 ? 6.619 9.979 -4.251 1.00 94.31 80 CYS A O 1
ATOM 640 N N . ALA A 1 81 ? 4.793 10.124 -5.529 1.00 93.19 81 ALA A N 1
ATOM 641 C CA . ALA A 1 81 ? 4.865 11.571 -5.750 1.00 93.19 81 ALA A CA 1
ATOM 642 C C . ALA A 1 81 ? 3.526 12.271 -5.461 1.00 93.19 81 ALA A C 1
ATOM 644 O O . ALA A 1 81 ? 3.445 13.499 -5.453 1.00 93.19 81 ALA A O 1
ATOM 645 N N . HIS A 1 82 ? 2.462 11.501 -5.235 1.00 95.94 82 HIS A N 1
ATOM 646 C CA . HIS A 1 82 ? 1.124 12.017 -5.019 1.00 95.94 82 HIS A CA 1
ATOM 647 C C . HIS A 1 82 ? 0.928 12.431 -3.559 1.00 95.94 82 HIS A C 1
ATOM 649 O O . HIS A 1 82 ? 0.805 11.588 -2.669 1.00 95.94 82 HIS A O 1
ATOM 655 N N . ARG A 1 83 ? 0.833 13.745 -3.317 1.00 95.12 83 ARG A N 1
ATOM 656 C CA . ARG A 1 83 ? 0.670 14.321 -1.969 1.00 95.12 83 ARG A CA 1
ATOM 657 C C . ARG A 1 83 ? -0.514 13.737 -1.206 1.00 95.12 83 ARG A C 1
ATOM 659 O O . ARG A 1 83 ? -0.369 13.423 -0.039 1.00 95.12 83 ARG A O 1
ATOM 666 N N . GLY A 1 84 ? -1.642 13.498 -1.878 1.00 96.19 84 GLY A N 1
ATOM 667 C CA . GLY A 1 84 ? -2.805 12.887 -1.231 1.00 96.19 84 GLY A CA 1
ATOM 668 C C . GLY A 1 84 ? -2.540 11.478 -0.690 1.00 96.19 84 GLY A C 1
ATOM 669 O O . GLY A 1 84 ? -3.140 11.105 0.303 1.00 96.19 84 GLY A O 1
ATOM 670 N N . ILE A 1 85 ? -1.620 10.708 -1.287 1.00 97.12 85 ILE A N 1
ATOM 671 C CA . ILE A 1 85 ? -1.262 9.383 -0.758 1.00 97.12 85 ILE A CA 1
ATOM 672 C C . ILE A 1 85 ? -0.413 9.556 0.496 1.00 97.12 85 ILE A C 1
ATOM 674 O O . ILE A 1 85 ? -0.690 8.918 1.501 1.00 97.12 85 ILE A O 1
ATOM 678 N N . LEU A 1 86 ? 0.579 10.450 0.453 1.00 96.94 86 LEU A N 1
ATOM 679 C CA . LEU A 1 86 ? 1.403 10.780 1.618 1.00 96.94 86 LEU A CA 1
ATOM 680 C C . LEU A 1 86 ? 0.524 11.227 2.799 1.00 96.94 86 LEU A C 1
ATOM 682 O O . LEU A 1 86 ? 0.587 10.627 3.867 1.00 96.94 86 LEU A O 1
ATOM 686 N N . SER A 1 87 ? -0.405 12.159 2.568 1.00 96.00 87 SER A N 1
ATOM 687 C CA . SER A 1 87 ? -1.351 12.606 3.598 1.00 96.00 87 SER A CA 1
ATOM 688 C C . SER A 1 87 ? -2.218 11.470 4.147 1.00 96.00 87 SER A C 1
ATOM 690 O O . SER A 1 87 ? -2.425 11.405 5.348 1.00 96.00 87 SER A O 1
ATOM 692 N N . LEU A 1 88 ? -2.681 10.526 3.317 1.00 96.56 88 LEU A N 1
ATOM 693 C CA . LEU A 1 88 ? -3.426 9.362 3.821 1.00 96.56 88 LEU A CA 1
ATOM 694 C C . LEU A 1 88 ? -2.569 8.482 4.741 1.00 96.56 88 LEU A C 1
ATOM 696 O O . LEU A 1 88 ? -3.059 8.011 5.764 1.00 96.56 88 LEU A O 1
ATOM 700 N N . PHE A 1 89 ? -1.297 8.269 4.403 1.00 96.50 89 PHE A N 1
ATOM 701 C CA . PHE A 1 89 ? -0.378 7.511 5.252 1.00 96.50 89 PHE A CA 1
ATOM 702 C C . PHE A 1 89 ? -0.031 8.250 6.547 1.00 96.50 89 PHE A C 1
ATOM 704 O O . PHE A 1 89 ? 0.167 7.598 7.568 1.00 96.50 89 PHE A O 1
ATOM 711 N N . GLU A 1 90 ? -0.002 9.581 6.545 1.00 95.00 90 GLU A N 1
ATOM 712 C CA . GLU A 1 90 ? 0.147 10.406 7.751 1.00 95.00 90 GLU A CA 1
ATOM 713 C C . GLU A 1 90 ? -1.111 10.396 8.628 1.00 95.00 90 GLU A C 1
ATOM 715 O O . GLU A 1 90 ? -1.017 10.159 9.833 1.00 95.00 90 GLU A O 1
ATOM 720 N N . ASP A 1 91 ? -2.287 10.563 8.029 1.00 94.94 91 ASP A N 1
ATOM 721 C CA . ASP A 1 91 ? -3.548 10.767 8.745 1.00 94.94 91 ASP A CA 1
ATOM 722 C C . ASP A 1 91 ? -4.170 9.477 9.286 1.00 94.94 91 ASP A C 1
ATOM 724 O O . ASP A 1 91 ? -4.890 9.514 10.284 1.00 94.94 91 ASP A O 1
ATOM 728 N N . PHE A 1 92 ? -3.939 8.344 8.619 1.00 96.88 92 PHE A N 1
ATOM 729 C CA . PHE A 1 92 ? -4.517 7.052 8.986 1.00 96.88 92 PHE A CA 1
ATOM 730 C C . PHE A 1 92 ? -3.450 6.122 9.559 1.00 96.88 92 PHE A C 1
ATOM 732 O O . PHE A 1 92 ? -2.276 6.188 9.185 1.00 96.88 92 PHE A O 1
ATOM 739 N N . ASN A 1 93 ? -3.849 5.226 10.459 1.00 96.38 93 ASN A N 1
ATOM 740 C CA . ASN A 1 93 ? -2.977 4.234 11.081 1.00 96.38 93 ASN A CA 1
ATOM 741 C C . ASN A 1 93 ? -2.617 3.089 10.112 1.00 96.38 93 ASN A C 1
ATOM 743 O O . ASN A 1 93 ? -2.919 1.924 10.352 1.00 96.38 93 ASN A O 1
ATOM 747 N N . ILE A 1 94 ? -2.004 3.419 8.973 1.00 97.19 94 ILE A N 1
ATOM 748 C CA . ILE A 1 94 ? -1.483 2.438 8.020 1.00 97.19 94 ILE A CA 1
ATOM 749 C C . ILE A 1 94 ? -0.136 1.939 8.540 1.00 97.19 94 ILE A C 1
ATOM 751 O O . ILE A 1 94 ? 0.848 2.677 8.552 1.00 97.19 94 ILE A O 1
ATOM 755 N N . ILE A 1 95 ? -0.111 0.682 8.975 1.00 96.31 95 ILE A N 1
ATOM 756 C CA . ILE A 1 95 ? 1.028 0.066 9.664 1.00 96.31 95 ILE A CA 1
ATOM 757 C C . ILE A 1 95 ? 1.887 -0.797 8.738 1.00 96.31 95 ILE A C 1
ATOM 759 O O . ILE A 1 95 ? 3.053 -1.050 9.041 1.00 96.31 95 ILE A O 1
ATOM 763 N N . GLY A 1 96 ? 1.343 -1.235 7.598 1.00 95.62 96 GLY A N 1
ATOM 764 C CA . GLY A 1 96 ? 2.062 -2.148 6.720 1.00 95.62 96 GLY A CA 1
ATOM 765 C C . GLY A 1 96 ? 1.529 -2.282 5.303 1.00 95.62 96 GLY A C 1
ATOM 766 O O . GLY A 1 96 ? 0.388 -1.925 4.999 1.00 95.62 96 GLY A O 1
ATOM 767 N N . ALA A 1 97 ? 2.374 -2.849 4.447 1.00 95.56 97 ALA A N 1
ATOM 768 C CA . ALA A 1 97 ? 2.028 -3.272 3.100 1.00 95.56 97 ALA A CA 1
ATOM 769 C C . ALA A 1 97 ? 2.486 -4.716 2.847 1.00 95.56 97 ALA A C 1
ATOM 771 O O . ALA A 1 97 ? 3.613 -5.100 3.172 1.00 95.56 97 ALA A O 1
ATOM 772 N N . ILE A 1 98 ? 1.607 -5.509 2.241 1.00 92.38 98 ILE A N 1
ATOM 773 C CA . ILE A 1 98 ? 1.884 -6.874 1.798 1.00 92.38 98 ILE A CA 1
ATOM 774 C C . ILE A 1 98 ? 1.643 -6.932 0.295 1.00 92.38 98 ILE A C 1
ATOM 776 O O . ILE A 1 98 ? 0.585 -6.539 -0.202 1.00 92.38 98 ILE A O 1
ATOM 780 N N . HIS A 1 99 ? 2.635 -7.423 -0.433 1.00 88.94 99 HIS A N 1
ATOM 781 C CA . HIS A 1 99 ? 2.600 -7.495 -1.887 1.00 88.94 99 HIS A CA 1
ATOM 782 C C . HIS A 1 99 ? 3.151 -8.808 -2.416 1.00 88.94 99 HIS A C 1
ATOM 784 O O . HIS A 1 99 ? 4.053 -9.406 -1.836 1.00 88.94 99 HIS A O 1
ATOM 790 N N . GLY A 1 100 ? 2.613 -9.233 -3.552 1.00 79.06 100 GLY A N 1
ATOM 791 C CA . GLY A 1 100 ? 3.136 -10.340 -4.337 1.00 79.06 100 GLY A CA 1
ATOM 792 C C . GLY A 1 100 ? 4.169 -9.876 -5.370 1.00 79.06 100 GLY A C 1
ATOM 793 O O . GLY A 1 100 ? 5.087 -9.114 -5.061 1.00 79.06 100 GLY A O 1
ATOM 794 N N . HIS A 1 101 ? 3.961 -10.333 -6.611 1.00 75.75 101 HIS A N 1
ATOM 795 C CA . HIS A 1 101 ? 4.568 -9.927 -7.889 1.00 75.75 101 HIS A CA 1
ATOM 796 C C . HIS A 1 101 ? 6.094 -10.052 -8.045 1.00 75.75 101 HIS A C 1
ATOM 798 O O . HIS A 1 101 ? 6.563 -10.509 -9.082 1.00 75.75 101 HIS A O 1
ATOM 804 N N . HIS A 1 102 ? 6.893 -9.656 -7.058 1.00 66.88 102 HIS A N 1
ATOM 805 C CA . HIS A 1 102 ? 8.340 -9.518 -7.222 1.00 66.88 102 HIS A CA 1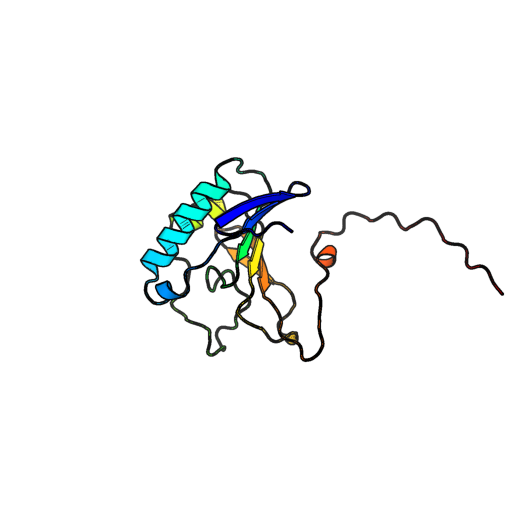
ATOM 806 C C . HIS A 1 102 ? 9.145 -10.808 -7.069 1.00 66.88 102 HIS A C 1
ATOM 808 O O . HIS A 1 102 ? 10.321 -10.781 -7.419 1.00 66.88 102 HIS A O 1
ATOM 814 N N . HIS A 1 103 ? 8.555 -11.898 -6.556 1.00 65.12 103 HIS A N 1
ATOM 815 C CA . HIS A 1 103 ? 9.234 -13.195 -6.393 1.00 65.12 103 HIS A CA 1
ATOM 816 C C . HIS A 1 103 ? 10.679 -13.045 -5.877 1.00 65.12 103 HIS A C 1
ATOM 818 O O . HIS A 1 103 ? 11.628 -13.578 -6.453 1.00 65.12 103 HIS A O 1
ATOM 824 N N . ILE A 1 104 ? 10.863 -12.242 -4.822 1.00 63.00 104 ILE A N 1
ATOM 825 C CA . ILE A 1 104 ? 12.204 -11.876 -4.356 1.00 63.00 104 ILE A CA 1
ATOM 826 C C . ILE A 1 104 ? 12.945 -13.119 -3.832 1.00 63.00 104 ILE A C 1
ATOM 828 O O . ILE A 1 104 ? 12.307 -14.000 -3.248 1.00 63.00 104 ILE A O 1
ATOM 832 N N . PRO A 1 105 ? 14.278 -13.224 -4.004 1.00 59.09 105 PRO A N 1
ATOM 833 C CA . PRO A 1 105 ? 15.030 -14.337 -3.432 1.00 59.09 105 PRO A CA 1
ATOM 834 C C . PRO A 1 105 ? 14.831 -14.392 -1.916 1.00 59.09 105 PRO A C 1
ATOM 836 O O . PRO A 1 105 ? 14.969 -13.358 -1.263 1.00 59.09 105 PRO A O 1
ATOM 839 N N . ALA A 1 106 ? 14.585 -15.578 -1.349 1.00 59.12 106 ALA A N 1
ATOM 840 C CA . ALA A 1 106 ? 14.375 -15.762 0.096 1.00 59.12 106 ALA A CA 1
ATOM 841 C C . ALA A 1 106 ? 15.516 -15.192 0.973 1.00 59.12 106 ALA A C 1
ATOM 843 O O . ALA A 1 106 ? 15.280 -14.731 2.086 1.00 59.12 106 ALA A O 1
ATOM 844 N N . LEU A 1 107 ? 16.745 -15.144 0.440 1.00 56.72 107 LEU A N 1
ATOM 845 C CA . LEU A 1 107 ? 17.918 -14.528 1.078 1.00 56.72 107 LEU A CA 1
ATOM 846 C C . LEU A 1 107 ? 17.802 -13.002 1.264 1.00 56.72 107 LEU A C 1
ATOM 848 O O . LEU A 1 107 ? 18.600 -12.415 1.985 1.00 56.72 107 LEU A O 1
ATOM 852 N N . SER A 1 108 ? 16.819 -12.349 0.638 1.00 63.53 108 SER A N 1
ATOM 853 C CA . SER A 1 108 ? 16.585 -10.898 0.745 1.00 63.53 108 SER A CA 1
ATOM 854 C C . SER A 1 108 ? 15.878 -10.492 2.046 1.00 63.53 108 SER A C 1
ATOM 856 O O . SER A 1 108 ? 15.594 -9.310 2.241 1.00 63.53 108 SER A O 1
ATOM 858 N N . GLY A 1 109 ? 15.583 -11.458 2.920 1.00 68.00 109 GLY A N 1
ATOM 859 C CA . GLY A 1 109 ? 14.763 -11.269 4.112 1.00 68.00 109 GLY A CA 1
ATOM 860 C C . GLY A 1 109 ? 13.273 -11.461 3.824 1.00 68.00 109 GLY A C 1
ATOM 861 O O . GLY A 1 109 ? 12.828 -11.430 2.677 1.00 68.00 109 GLY A O 1
ATOM 862 N N . GLN A 1 110 ? 12.500 -11.687 4.885 1.00 70.69 110 GLN A N 1
ATOM 863 C CA . GLN A 1 110 ? 11.061 -11.993 4.807 1.00 70.69 110 GLN A CA 1
ATOM 864 C C . GLN A 1 110 ? 10.192 -10.736 4.933 1.00 70.69 110 GLN A C 1
ATOM 866 O O . GLN A 1 110 ? 9.083 -10.670 4.412 1.00 70.69 110 GLN A O 1
ATOM 871 N N . SER A 1 111 ? 10.715 -9.724 5.613 1.00 84.44 111 SER A N 1
ATOM 872 C CA . SER A 1 111 ? 10.084 -8.429 5.800 1.00 84.44 111 SER A CA 1
ATOM 873 C C . SER A 1 111 ? 11.161 -7.363 5.972 1.00 84.44 111 SER A C 1
ATOM 875 O O . SER A 1 111 ? 12.339 -7.667 6.185 1.00 84.44 111 SER A O 1
ATOM 877 N N . LYS A 1 112 ? 10.764 -6.097 5.868 1.00 88.38 112 LYS A N 1
ATOM 878 C CA . LYS A 1 112 ? 11.597 -4.967 6.288 1.00 88.38 112 LYS A CA 1
ATOM 879 C C . LYS A 1 112 ? 10.748 -3.851 6.879 1.00 88.38 112 LYS A C 1
ATOM 881 O O . LYS A 1 112 ? 9.596 -3.678 6.486 1.00 88.38 112 LYS A O 1
ATOM 886 N N . MET A 1 113 ? 11.356 -3.052 7.747 1.00 92.25 113 MET A N 1
ATOM 887 C CA . MET A 1 113 ? 10.808 -1.762 8.154 1.00 92.25 113 MET A CA 1
ATOM 888 C C . MET A 1 113 ? 11.304 -0.677 7.202 1.00 92.25 113 MET A C 1
ATOM 890 O O . MET A 1 113 ? 12.495 -0.608 6.891 1.00 92.25 113 MET A O 1
ATOM 894 N N . VAL A 1 114 ? 10.397 0.173 6.731 1.00 92.06 114 VAL A N 1
ATOM 895 C CA . VAL A 1 114 ? 10.724 1.351 5.920 1.00 92.06 114 VAL A CA 1
ATOM 896 C C . VAL A 1 114 ? 10.135 2.598 6.549 1.00 92.06 114 VAL A C 1
ATOM 898 O O . VAL A 1 114 ? 9.076 2.547 7.167 1.00 92.06 114 VAL A O 1
ATOM 901 N N . LYS A 1 115 ? 10.800 3.736 6.349 1.00 94.19 115 LYS A N 1
ATOM 902 C CA . LYS A 1 115 ? 10.227 5.035 6.688 1.00 94.19 115 LYS A CA 1
ATOM 903 C C . LYS A 1 115 ? 9.434 5.560 5.493 1.00 94.19 115 LYS A C 1
ATOM 905 O O . LYS A 1 115 ? 10.013 5.793 4.433 1.00 94.19 115 LYS A O 1
ATOM 910 N N . PHE A 1 116 ? 8.131 5.755 5.658 1.00 95.50 116 PHE A N 1
ATOM 911 C CA . PHE A 1 116 ? 7.250 6.318 4.635 1.00 95.50 116 PHE A CA 1
ATOM 912 C C . PHE A 1 116 ? 6.243 7.266 5.284 1.00 95.50 116 PHE A C 1
ATOM 914 O O . PHE A 1 116 ? 5.622 6.918 6.282 1.00 95.50 116 PHE A O 1
ATOM 921 N N . SER A 1 117 ? 6.127 8.486 4.749 1.00 93.44 117 SER A N 1
ATOM 922 C CA . SER A 1 117 ? 5.319 9.569 5.336 1.00 93.44 117 SER A CA 1
ATOM 923 C C . SER A 1 117 ? 5.527 9.733 6.849 1.00 93.44 117 SER A C 1
ATOM 925 O O . SER A 1 117 ? 4.598 9.726 7.646 1.00 93.44 117 SER A O 1
ATOM 927 N N . ASN A 1 118 ? 6.800 9.802 7.257 1.00 88.88 118 ASN A N 1
ATOM 928 C CA . ASN A 1 118 ? 7.242 9.920 8.653 1.00 88.88 118 ASN A CA 1
ATOM 929 C C . ASN A 1 118 ? 6.863 8.762 9.593 1.00 88.88 118 ASN A C 1
ATOM 931 O O . ASN A 1 118 ? 7.174 8.836 10.780 1.00 88.88 118 ASN A O 1
ATOM 935 N N . LYS A 1 119 ? 6.297 7.668 9.075 1.00 92.00 119 LYS A N 1
ATOM 936 C CA . LYS A 1 119 ? 5.970 6.463 9.842 1.00 92.00 119 LYS A CA 1
ATOM 937 C C . LYS A 1 119 ? 6.905 5.316 9.506 1.00 92.00 119 LYS A C 1
ATOM 939 O O . LYS A 1 119 ? 7.397 5.208 8.384 1.00 92.00 119 LYS A O 1
ATOM 944 N N . ASN A 1 120 ? 7.122 4.451 10.490 1.00 94.25 120 ASN A N 1
ATOM 945 C CA . ASN A 1 120 ? 7.747 3.156 10.272 1.00 94.25 120 ASN A CA 1
ATOM 946 C C . ASN A 1 120 ? 6.663 2.178 9.818 1.00 94.25 120 ASN A C 1
ATOM 948 O O . ASN A 1 120 ? 5.701 1.947 10.543 1.00 94.25 120 ASN A O 1
ATOM 952 N N . ILE A 1 121 ? 6.825 1.630 8.620 1.00 95.06 121 ILE A N 1
ATOM 953 C CA . ILE A 1 121 ? 5.856 0.748 7.971 1.00 95.06 121 ILE A CA 1
ATOM 954 C C . ILE A 1 121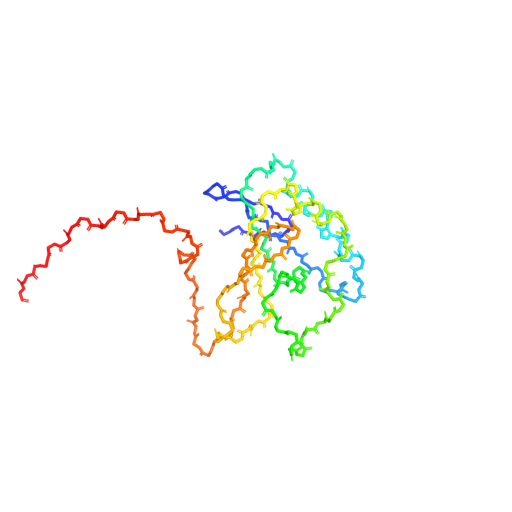 ? 6.536 -0.586 7.707 1.00 95.06 121 ILE A C 1
ATOM 956 O O . ILE A 1 121 ? 7.649 -0.613 7.169 1.00 95.06 121 ILE A O 1
ATOM 960 N N . PHE A 1 122 ? 5.883 -1.688 8.070 1.00 94.56 122 PHE A N 1
AT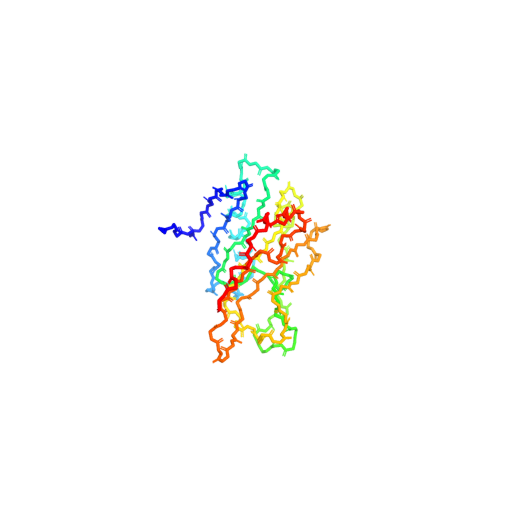OM 961 C CA . PHE A 1 122 ? 6.385 -3.007 7.702 1.00 94.56 122 PHE A CA 1
ATOM 962 C C . PHE A 1 122 ? 6.010 -3.338 6.256 1.00 94.56 122 PHE A C 1
ATOM 964 O O . PHE A 1 122 ? 4.940 -2.991 5.759 1.00 94.56 122 PHE A O 1
ATOM 971 N N . VAL A 1 123 ? 6.906 -4.022 5.562 1.00 92.06 123 VAL A N 1
ATOM 972 C CA . VAL A 1 123 ? 6.768 -4.340 4.141 1.00 92.06 123 VAL A CA 1
ATOM 973 C C . VAL A 1 123 ? 7.092 -5.815 3.951 1.00 92.06 123 VAL A C 1
ATOM 975 O O . VAL A 1 123 ? 8.188 -6.243 4.315 1.00 92.06 123 VAL A O 1
ATOM 978 N N . VAL A 1 124 ? 6.163 -6.579 3.370 1.00 89.19 124 VAL A N 1
ATOM 979 C CA . VAL A 1 124 ? 6.322 -8.017 3.077 1.00 89.19 124 VAL A CA 1
ATOM 980 C C . VAL A 1 124 ? 6.097 -8.264 1.589 1.00 89.19 124 VAL A C 1
ATOM 982 O O . VAL A 1 124 ? 5.006 -8.028 1.075 1.00 89.19 124 VAL A O 1
ATOM 985 N N . CYS A 1 125 ? 7.120 -8.732 0.873 1.00 84.75 125 CYS A N 1
ATOM 986 C CA . CYS A 1 125 ? 6.994 -9.208 -0.509 1.00 84.75 125 CYS A CA 1
ATOM 987 C C . CYS A 1 125 ? 6.873 -10.733 -0.550 1.00 84.75 125 CYS A C 1
ATOM 989 O O . CYS A 1 125 ? 7.524 -11.424 0.228 1.00 84.75 125 CYS A O 1
ATOM 991 N N . SER A 1 126 ? 6.140 -11.268 -1.529 1.00 72.81 126 SER A N 1
ATOM 992 C CA . SER A 1 126 ? 6.219 -12.692 -1.858 1.00 72.81 126 SER A CA 1
ATOM 993 C C . SER A 1 126 ? 7.660 -13.070 -2.195 1.00 72.81 126 SER A C 1
ATOM 995 O O . SER A 1 126 ? 8.270 -12.477 -3.095 1.00 72.81 126 SER A O 1
ATOM 997 N N . ILE A 1 127 ? 8.167 -14.085 -1.507 1.00 67.44 127 ILE A N 1
ATOM 998 C CA . ILE A 1 127 ? 9.452 -14.711 -1.796 1.00 67.44 127 ILE A CA 1
ATOM 999 C C . ILE A 1 127 ? 9.273 -15.812 -2.843 1.00 67.44 127 ILE A C 1
ATOM 1001 O O . ILE A 1 127 ? 8.247 -16.491 -2.877 1.00 67.44 127 ILE A O 1
ATOM 1005 N N . TYR A 1 128 ? 10.275 -16.003 -3.695 1.00 61.38 128 TYR A N 1
ATOM 1006 C CA . TYR A 1 128 ? 10.424 -17.239 -4.453 1.00 61.38 128 TYR A CA 1
ATOM 1007 C C . TYR A 1 128 ? 11.538 -18.068 -3.817 1.00 61.38 128 TYR A C 1
ATOM 1009 O O . TYR A 1 128 ? 12.667 -17.605 -3.635 1.00 61.38 128 TYR A O 1
ATOM 1017 N N . SER A 1 129 ? 11.197 -19.301 -3.466 1.00 47.78 129 SER A N 1
ATOM 1018 C CA . SER A 1 129 ? 12.102 -20.322 -2.953 1.00 47.78 129 SER A CA 1
ATOM 1019 C C . SER A 1 129 ? 11.922 -21.571 -3.813 1.00 47.78 129 SER A C 1
ATOM 1021 O O . SER A 1 129 ? 10.806 -21.884 -4.219 1.00 47.78 129 SER A O 1
ATOM 1023 N N . LYS A 1 130 ? 13.007 -22.311 -4.083 1.00 46.22 130 LYS A N 1
ATOM 1024 C CA . LYS A 1 130 ? 12.933 -23.628 -4.753 1.00 46.22 130 LYS A CA 1
ATOM 1025 C C . LYS A 1 130 ? 12.198 -24.686 -3.905 1.00 46.22 130 LYS A C 1
ATOM 1027 O O . LYS A 1 130 ? 11.946 -25.780 -4.389 1.00 46.22 130 LYS A O 1
ATOM 1032 N N . ILE A 1 131 ? 11.871 -24.362 -2.653 1.00 45.03 131 ILE A N 1
ATOM 1033 C CA . ILE A 1 131 ? 11.140 -25.187 -1.689 1.00 45.03 131 ILE A CA 1
ATOM 1034 C C . ILE A 1 131 ? 9.908 -24.376 -1.263 1.00 45.03 131 ILE A C 1
ATOM 1036 O O . ILE A 1 131 ? 10.068 -23.198 -0.949 1.00 45.03 131 ILE A O 1
ATOM 1040 N N . ASN A 1 132 ? 8.706 -24.968 -1.261 1.00 41.81 132 ASN A N 1
ATOM 1041 C CA . ASN A 1 132 ? 7.459 -24.315 -0.829 1.00 41.81 132 ASN A CA 1
ATOM 1042 C C . ASN A 1 132 ? 7.617 -23.717 0.578 1.00 41.81 132 ASN A C 1
ATOM 1044 O O . ASN A 1 132 ? 7.495 -24.413 1.582 1.00 41.81 132 ASN A O 1
ATOM 1048 N N . THR A 1 133 ? 7.894 -22.422 0.662 1.00 48.94 133 THR A N 1
ATOM 1049 C CA . THR A 1 133 ? 7.984 -21.697 1.929 1.00 48.94 133 THR A CA 1
ATOM 1050 C C . THR A 1 133 ? 6.671 -20.961 2.143 1.00 48.94 133 THR A C 1
ATOM 1052 O O . THR A 1 133 ? 6.503 -19.833 1.680 1.00 48.94 133 THR A O 1
ATOM 1055 N N . GLY A 1 134 ? 5.726 -21.625 2.813 1.00 49.78 134 GLY A N 1
ATOM 1056 C CA . GLY A 1 134 ? 4.624 -20.937 3.483 1.00 49.78 134 GLY A CA 1
ATOM 1057 C C . GLY A 1 134 ? 5.177 -20.009 4.569 1.00 49.78 134 GLY A C 1
ATOM 1058 O O . GLY A 1 134 ? 6.241 -20.269 5.131 1.00 49.78 134 GLY A O 1
ATOM 1059 N N . PHE A 1 135 ? 4.490 -18.896 4.819 1.00 55.47 135 PHE A N 1
ATOM 1060 C CA . PHE A 1 135 ? 4.935 -17.851 5.740 1.00 55.47 135 PHE A CA 1
ATOM 1061 C C . PHE A 1 135 ? 4.072 -17.831 7.003 1.00 55.47 135 PHE A C 1
ATOM 1063 O O . PHE A 1 135 ? 2.846 -17.836 6.909 1.00 55.47 135 PHE A O 1
ATOM 1070 N N . GLU A 1 136 ? 4.710 -17.757 8.170 1.00 53.59 136 GLU A N 1
ATOM 1071 C CA . GLU A 1 136 ? 4.032 -17.642 9.459 1.00 53.59 136 GLU A CA 1
ATOM 1072 C C . GLU A 1 136 ? 4.143 -16.207 9.995 1.00 53.59 136 GLU A C 1
ATOM 1074 O O . GLU A 1 136 ? 5.215 -15.748 10.390 1.00 53.59 136 GLU A O 1
ATOM 1079 N N . LEU A 1 137 ? 3.011 -15.492 9.994 1.00 52.66 137 LEU A N 1
ATOM 1080 C CA . LEU A 1 137 ? 2.897 -14.080 10.392 1.00 52.66 137 LEU A CA 1
ATOM 1081 C C . LEU A 1 137 ? 3.147 -13.841 11.891 1.00 52.66 137 LEU A C 1
ATOM 1083 O O . LEU A 1 137 ? 3.412 -12.705 12.279 1.00 52.66 137 LEU A O 1
ATOM 1087 N N . ALA A 1 138 ? 3.099 -14.892 12.718 1.00 53.97 138 ALA A N 1
ATOM 1088 C CA . ALA A 1 138 ? 3.247 -14.799 14.172 1.00 53.97 138 ALA A CA 1
ATOM 1089 C C . ALA A 1 138 ? 4.575 -14.147 14.599 1.00 53.97 138 ALA A C 1
ATOM 1091 O O . ALA A 1 138 ? 4.618 -13.441 15.598 1.00 53.97 138 ALA A O 1
ATOM 1092 N N . LYS A 1 139 ? 5.641 -14.302 13.800 1.00 55.69 139 LYS A N 1
ATOM 1093 C CA . LYS A 1 139 ? 6.973 -13.735 14.083 1.00 55.69 139 LYS A CA 1
ATOM 1094 C C . LYS A 1 139 ? 7.088 -12.222 13.846 1.00 55.69 139 LYS A C 1
ATOM 1096 O O . LYS A 1 139 ? 8.140 -11.652 14.113 1.00 55.69 139 LYS A O 1
ATOM 1101 N N . LEU A 1 140 ? 6.059 -11.585 13.277 1.00 49.56 140 LEU A N 1
ATOM 1102 C CA . LEU A 1 140 ? 6.021 -10.136 13.029 1.00 49.56 140 LEU A CA 1
ATOM 1103 C C . LEU A 1 140 ? 5.201 -9.370 14.072 1.00 49.56 140 LEU A C 1
ATOM 1105 O O . LEU A 1 140 ? 5.176 -8.139 14.036 1.00 49.56 140 LEU A O 1
ATOM 1109 N N . LEU A 1 141 ? 4.519 -10.078 14.971 1.00 53.41 141 LEU A N 1
ATOM 1110 C CA . LEU A 1 141 ? 3.837 -9.459 16.095 1.00 53.41 141 LEU A CA 1
ATOM 1111 C C . LEU A 1 141 ? 4.883 -9.154 17.181 1.00 53.41 141 LEU A C 1
ATOM 1113 O O . LEU A 1 141 ? 5.772 -9.978 17.398 1.00 53.41 141 LEU A O 1
ATOM 1117 N N . PRO A 1 142 ? 4.837 -7.981 17.840 1.00 48.19 142 PRO A N 1
ATOM 1118 C CA . PRO A 1 142 ? 5.664 -7.745 19.019 1.00 48.19 142 PRO A CA 1
ATOM 1119 C C . PRO A 1 142 ? 5.354 -8.822 20.064 1.00 48.19 142 PRO A C 1
ATOM 1121 O O . PRO A 1 142 ? 4.189 -9.187 20.207 1.00 48.19 142 PRO A O 1
ATOM 1124 N N . ASP A 1 143 ? 6.377 -9.319 20.768 1.00 51.66 143 ASP A N 1
ATOM 1125 C CA . ASP A 1 143 ? 6.256 -10.352 21.804 1.00 51.66 143 ASP A CA 1
ATOM 1126 C C . ASP A 1 143 ? 5.323 -9.886 22.936 1.00 51.66 143 ASP A C 1
ATOM 1128 O O . ASP A 1 143 ? 5.746 -9.409 23.989 1.00 51.66 143 ASP A O 1
ATOM 1132 N N . THR A 1 144 ? 4.015 -10.014 22.746 1.00 48.09 144 THR A N 1
ATOM 1133 C CA . THR A 1 144 ? 3.070 -10.051 23.851 1.00 48.09 144 THR A CA 1
ATOM 1134 C C . THR A 1 144 ? 3.221 -11.426 24.460 1.00 48.09 144 THR A C 1
ATOM 1136 O O . THR A 1 144 ? 2.703 -12.386 23.896 1.00 48.09 144 THR A O 1
ATOM 1139 N N . ASN A 1 145 ? 4.002 -11.496 25.545 1.00 45.72 145 ASN A N 1
ATOM 1140 C CA . ASN A 1 145 ? 4.146 -12.617 26.475 1.00 45.72 145 ASN A CA 1
ATOM 1141 C C . ASN A 1 145 ? 3.073 -13.693 26.268 1.00 45.72 145 ASN A C 1
ATOM 1143 O O . ASN A 1 145 ? 2.010 -13.645 26.886 1.00 45.72 145 ASN A O 1
ATOM 1147 N N . MET A 1 146 ? 3.349 -14.663 25.395 1.00 42.56 146 MET A N 1
ATOM 1148 C CA . MET A 1 146 ? 2.582 -15.894 25.404 1.00 42.56 146 MET A CA 1
ATOM 1149 C C . MET A 1 146 ? 2.999 -16.614 26.678 1.00 42.56 146 MET A C 1
ATOM 1151 O O . MET A 1 146 ? 4.145 -17.052 26.810 1.00 42.56 146 MET A O 1
ATOM 1155 N N . GLU A 1 147 ? 2.087 -16.651 27.648 1.00 44.59 147 GLU A N 1
ATOM 1156 C CA . GLU A 1 147 ? 2.204 -17.532 28.799 1.00 44.59 147 GLU A CA 1
ATOM 1157 C C . GLU A 1 147 ? 2.591 -18.919 28.288 1.00 44.59 147 GLU A C 1
ATOM 1159 O O . GLU A 1 147 ? 1.951 -19.479 27.394 1.00 44.59 147 GLU A O 1
ATOM 1164 N N . LYS A 1 148 ? 3.703 -19.442 28.815 1.00 40.22 148 LYS A N 1
ATOM 1165 C CA . LYS A 1 148 ? 4.137 -20.810 28.542 1.00 40.22 148 LYS A CA 1
ATOM 1166 C C . LYS A 1 148 ? 2.931 -21.734 28.741 1.00 40.22 148 LYS A C 1
ATOM 1168 O O . LYS A 1 148 ? 2.294 -21.629 29.791 1.00 40.22 148 LYS A O 1
ATOM 1173 N N . PRO A 1 149 ? 2.645 -22.660 27.811 1.00 40.50 149 PRO A N 1
ATOM 1174 C CA . PRO A 1 149 ? 1.657 -23.691 28.073 1.00 40.50 149 PRO A CA 1
ATOM 1175 C C . PRO A 1 149 ? 2.067 -24.413 29.357 1.00 40.50 149 PRO A C 1
ATOM 1177 O O . PRO A 1 149 ? 3.214 -24.859 29.480 1.00 40.50 149 PRO A O 1
ATOM 1180 N N . LEU A 1 150 ? 1.155 -24.472 30.333 1.00 45.19 150 LEU A N 1
ATOM 1181 C CA . LEU A 1 150 ? 1.337 -25.302 31.517 1.00 45.19 150 LEU A CA 1
ATOM 1182 C C . LEU A 1 150 ? 1.691 -26.724 31.072 1.00 45.19 150 LEU A C 1
ATOM 1184 O O . LEU A 1 150 ? 1.099 -27.263 30.138 1.00 45.19 150 LEU A O 1
ATOM 1188 N N . GLY A 1 151 ? 2.703 -27.279 31.736 1.00 46.78 151 GLY A N 1
ATOM 1189 C CA . GLY A 1 151 ? 3.438 -28.457 31.306 1.00 46.78 151 GLY A CA 1
ATOM 1190 C C . GLY A 1 151 ? 2.567 -29.629 30.866 1.00 46.78 151 GLY A C 1
ATOM 1191 O O . GLY A 1 151 ? 1.726 -30.125 31.614 1.00 46.78 151 GLY A O 1
ATOM 1192 N N . LEU A 1 152 ? 2.873 -30.136 29.676 1.00 40.78 152 LEU A N 1
ATOM 1193 C CA . LEU A 1 152 ? 2.635 -31.532 29.354 1.00 40.78 152 LEU A CA 1
ATOM 1194 C C . LEU A 1 152 ? 3.731 -32.338 30.053 1.00 40.78 152 LEU A C 1
ATOM 1196 O O . LEU A 1 152 ? 4.917 -32.169 29.774 1.00 40.78 152 LEU A O 1
ATOM 1200 N N . LYS A 1 153 ? 3.321 -33.159 31.022 1.00 47.28 153 LYS A N 1
ATOM 1201 C CA . LYS A 1 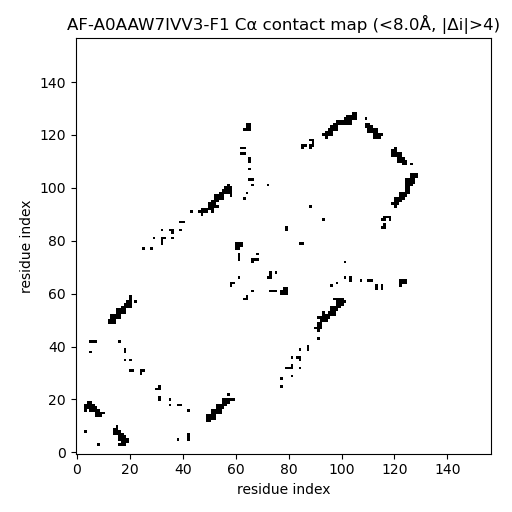153 ? 4.178 -34.185 31.611 1.00 47.28 153 LYS A CA 1
ATOM 1202 C C . LYS A 1 153 ? 4.589 -35.146 30.498 1.00 47.28 153 LYS A C 1
ATOM 1204 O O . LYS A 1 153 ? 3.734 -35.653 29.780 1.00 47.28 153 LYS A O 1
ATOM 1209 N N . GLU A 1 154 ? 5.890 -35.376 30.370 1.00 40.69 154 GLU A N 1
ATOM 1210 C CA . GLU A 1 154 ? 6.418 -36.493 29.597 1.00 40.69 154 GLU A CA 1
ATOM 1211 C C . GLU A 1 154 ? 6.030 -37.790 30.312 1.00 40.69 154 GLU A C 1
ATOM 1213 O O . GLU A 1 154 ? 6.554 -38.099 31.387 1.00 40.69 154 GLU A O 1
ATOM 1218 N N . ASP A 1 155 ? 5.099 -38.539 29.726 1.00 49.47 155 ASP A N 1
ATOM 1219 C CA . ASP A 1 155 ? 4.904 -39.935 30.087 1.00 49.47 155 ASP A CA 1
ATOM 1220 C C . ASP A 1 155 ? 6.085 -40.732 29.530 1.00 49.47 155 ASP A C 1
ATOM 1222 O O . ASP A 1 155 ? 6.277 -40.861 28.320 1.00 49.47 155 ASP A O 1
ATOM 1226 N N . LYS A 1 156 ? 6.908 -41.237 30.450 1.00 47.66 156 LYS A N 1
ATOM 1227 C CA . LYS A 1 156 ? 7.932 -42.235 30.162 1.00 47.66 156 LYS A CA 1
ATOM 1228 C C . LYS A 1 156 ? 7.249 -43.570 29.881 1.00 47.66 156 LYS A C 1
ATOM 1230 O O . LYS A 1 156 ? 6.536 -44.064 30.751 1.00 47.66 156 LYS A O 1
ATOM 1235 N N . ASN A 1 157 ? 7.546 -44.156 28.727 1.00 47.19 157 ASN A N 1
ATOM 1236 C CA . ASN A 1 157 ? 7.685 -45.601 28.538 1.00 47.19 157 ASN A CA 1
ATOM 1237 C C . ASN A 1 157 ? 8.727 -45.858 27.454 1.00 47.19 157 ASN A C 1
ATOM 1239 O O . ASN A 1 157 ? 8.569 -45.292 26.351 1.00 47.19 157 ASN A O 1
#

pLDDT: mean 80.19, std 18.3, range [40.22, 97.44]

Sequence (157 aa):
MKILNNESVIYEGVRYIGLTIPVALVKRKKELQNFIAIELKRLLAQDKQIPTVVVSHAPLFNELSMLSPKSSSYNKSYKCAHRGILSLFEDFNIIGAIHGHHHIPALSGQSKMVKFSNKNIFVVCSIYSKINTGFELAKLLPDTNMEKPLGLKEDKN